Protein AF-A0A5J4G1T1-F1 (afdb_monomer_lite)

Radius of gyration: 17.65 Å; chains: 1; bounding box: 41×22×56 Å

Structure (mmCIF, N/CA/C/O backbone):
data_AF-A0A5J4G1T1-F1
#
_entry.id   AF-A0A5J4G1T1-F1
#
loop_
_atom_site.group_PDB
_atom_site.id
_atom_site.type_symbol
_atom_site.label_atom_id
_atom_site.label_alt_id
_atom_site.label_comp_id
_atom_site.label_asym_id
_atom_site.label_entity_id
_atom_site.label_seq_id
_atom_site.pdbx_PDB_ins_code
_atom_site.Cartn_x
_atom_site.Cartn_y
_atom_site.Cartn_z
_atom_site.occupancy
_atom_site.B_iso_or_equiv
_atom_site.auth_seq_id
_atom_site.auth_comp_id
_atom_site.auth_asym_id
_atom_site.auth_atom_id
_atom_site.pdbx_PDB_model_num
ATOM 1 N N . MET A 1 1 ? -25.540 15.517 37.727 1.00 46.72 1 MET A N 1
ATOM 2 C CA . MET A 1 1 ? -25.953 14.801 36.498 1.00 46.72 1 MET A CA 1
ATOM 3 C C . MET A 1 1 ? -25.220 15.425 35.321 1.00 46.72 1 MET A C 1
ATOM 5 O O . MET A 1 1 ? -25.323 16.630 35.171 1.00 46.72 1 MET A O 1
ATOM 9 N N . GLY A 1 2 ? -24.459 14.648 34.542 1.00 37.12 2 GLY A N 1
ATOM 10 C CA . GLY A 1 2 ? -23.768 15.159 33.347 1.00 37.12 2 GLY A CA 1
ATOM 11 C C . GLY A 1 2 ? -22.437 14.475 33.041 1.00 37.12 2 GLY A C 1
ATOM 12 O O . GLY A 1 2 ? -21.446 15.154 32.829 1.00 37.12 2 GLY A O 1
ATOM 13 N N . ASN A 1 3 ? -22.385 13.142 33.054 1.00 52.97 3 ASN A N 1
ATOM 14 C CA . ASN A 1 3 ? -21.172 12.404 32.703 1.00 52.97 3 ASN A CA 1
ATOM 15 C C . ASN A 1 3 ? -21.348 11.728 31.340 1.00 52.97 3 ASN A C 1
ATOM 17 O O . ASN A 1 3 ? -21.580 10.527 31.316 1.00 52.97 3 ASN A O 1
ATOM 21 N N . LYS A 1 4 ? -21.349 12.460 30.214 1.00 47.34 4 LYS A N 1
ATOM 22 C CA . LYS A 1 4 ? -21.418 11.833 28.875 1.00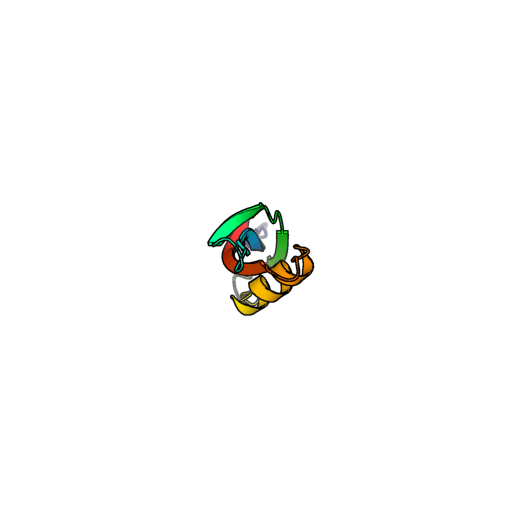 47.34 4 LYS A CA 1
ATOM 23 C C . LYS A 1 4 ? -20.742 12.674 27.797 1.00 47.34 4 LYS A C 1
ATOM 25 O O . LYS A 1 4 ? -21.378 13.439 27.088 1.00 47.34 4 LYS A O 1
ATOM 30 N N . GLY A 1 5 ? -19.451 12.432 27.636 1.00 42.66 5 GLY A N 1
ATOM 31 C CA . GLY A 1 5 ? -18.701 12.797 26.446 1.00 42.66 5 GLY A CA 1
ATOM 32 C C . GLY A 1 5 ? -17.574 11.797 26.249 1.00 42.66 5 GLY A C 1
ATOM 33 O O . GLY A 1 5 ? -16.411 12.151 26.379 1.00 42.66 5 GLY A O 1
ATOM 34 N N . SER A 1 6 ? -17.886 10.523 25.989 1.00 52.00 6 SER A N 1
ATOM 35 C CA . SER A 1 6 ? -16.864 9.614 25.458 1.00 52.00 6 SER A CA 1
ATOM 36 C C . SER A 1 6 ? -16.621 9.998 23.995 1.00 52.00 6 SER A C 1
ATOM 38 O O . SER A 1 6 ? -17.253 9.473 23.066 1.00 52.00 6 SER A O 1
ATOM 40 N N . HIS A 1 7 ? -15.736 10.978 23.796 1.00 59.00 7 HIS A N 1
ATOM 41 C CA . HIS A 1 7 ? -15.125 11.311 22.509 1.00 59.00 7 HIS A CA 1
ATOM 42 C C . HIS A 1 7 ? -14.156 10.175 22.140 1.00 59.00 7 HIS A C 1
ATOM 44 O O . HIS A 1 7 ? -12.939 10.326 22.173 1.00 59.00 7 HIS A O 1
ATOM 50 N N . GLY A 1 8 ? -14.696 8.975 21.903 1.00 66.56 8 GLY A N 1
ATOM 51 C CA . GLY A 1 8 ? -13.898 7.843 21.440 1.00 66.56 8 GLY A CA 1
ATOM 52 C C . GLY A 1 8 ? -13.212 8.209 20.127 1.00 66.56 8 GLY A C 1
ATOM 53 O O . GLY A 1 8 ? -13.828 8.837 19.262 1.00 66.56 8 GLY A O 1
ATOM 54 N N . LYS A 1 9 ? -11.937 7.844 20.012 1.00 83.06 9 LYS A N 1
ATOM 55 C CA . LYS A 1 9 ? -11.102 8.176 18.858 1.00 83.06 9 LYS A CA 1
ATOM 56 C C . LYS A 1 9 ? -11.617 7.449 17.616 1.00 83.06 9 LYS A C 1
ATOM 58 O O . LYS A 1 9 ? -12.052 6.300 17.705 1.00 83.06 9 LYS A O 1
ATOM 63 N N . ILE A 1 10 ? -11.551 8.104 16.462 1.00 87.69 10 ILE A N 1
ATOM 64 C CA . ILE A 1 10 ? -11.877 7.477 15.175 1.00 87.69 10 ILE A CA 1
ATOM 65 C C . ILE A 1 10 ? -10.590 6.926 14.572 1.00 87.69 10 ILE A C 1
ATOM 67 O O . ILE A 1 10 ? -9.624 7.679 14.445 1.00 87.69 10 ILE A O 1
ATOM 71 N N . LYS A 1 11 ? -10.592 5.649 14.186 1.00 90.19 11 LYS A N 1
ATOM 72 C CA . LYS A 1 11 ? -9.475 4.995 13.495 1.00 90.19 11 LYS A CA 1
ATOM 73 C C . LYS A 1 11 ? -9.650 5.101 11.982 1.00 90.19 11 LYS A C 1
ATOM 75 O O . LYS A 1 11 ? -10.761 4.953 11.467 1.00 90.19 11 LYS A O 1
ATOM 80 N N . TRP A 1 12 ? -8.547 5.364 11.299 1.00 93.44 12 TRP A N 1
ATOM 81 C CA . TRP A 1 12 ? -8.466 5.508 9.852 1.00 93.44 12 TRP A CA 1
ATOM 82 C C . T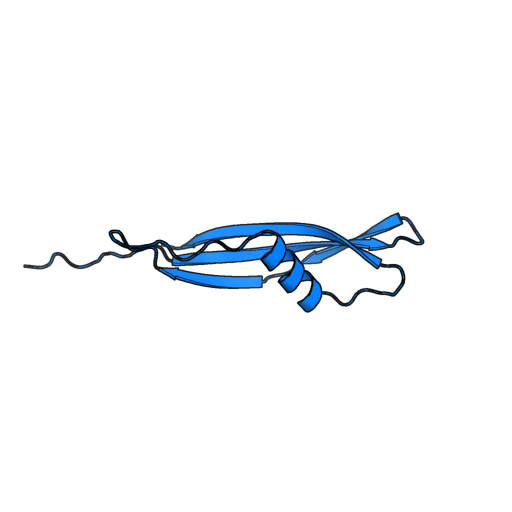RP A 1 12 ? -7.348 4.628 9.316 1.00 93.44 12 TRP A C 1
ATOM 84 O O . TRP A 1 12 ? -6.301 4.535 9.954 1.00 93.44 12 TRP A O 1
ATOM 94 N N . PHE A 1 13 ? -7.570 4.032 8.151 1.00 95.19 13 PHE A N 1
ATOM 95 C CA . PHE A 1 13 ? -6.549 3.391 7.329 1.00 95.19 13 PHE A CA 1
ATOM 96 C C . PHE A 1 13 ? -6.170 4.332 6.191 1.00 95.19 13 PHE A C 1
ATOM 98 O O . PHE A 1 13 ? -7.051 4.926 5.574 1.00 95.19 13 PHE A O 1
ATOM 105 N N . THR A 1 14 ? -4.879 4.479 5.918 1.00 95.81 14 THR A N 1
ATOM 106 C CA . THR A 1 14 ? -4.371 5.380 4.881 1.00 95.81 14 THR A CA 1
ATOM 107 C C . THR A 1 14 ? -3.336 4.692 4.019 1.00 95.81 14 THR A C 1
ATOM 109 O O . THR A 1 14 ? -2.443 4.046 4.559 1.00 95.81 14 THR A O 1
ATOM 112 N N . VAL A 1 15 ? -3.403 4.923 2.710 1.00 96.69 15 VAL A N 1
ATOM 113 C CA . VAL A 1 15 ? -2.328 4.619 1.757 1.00 96.69 15 VAL A CA 1
ATOM 114 C C . VAL A 1 15 ? -1.860 5.956 1.205 1.00 96.69 15 VAL A C 1
ATOM 116 O O . VAL A 1 15 ? -2.688 6.714 0.702 1.00 96.69 15 VAL A O 1
ATOM 119 N N . THR A 1 16 ? -0.571 6.263 1.363 1.00 96.06 16 THR A N 1
ATOM 120 C CA . THR A 1 16 ? -0.006 7.598 1.094 1.00 96.06 16 THR A CA 1
ATOM 121 C C . THR A 1 16 ? 0.886 7.649 -0.141 1.00 96.06 16 THR A C 1
ATOM 123 O O . THR A 1 16 ? 0.984 8.678 -0.805 1.00 96.06 16 THR A O 1
ATOM 126 N N . GLN A 1 17 ? 1.578 6.554 -0.447 1.00 96.69 17 GLN A N 1
ATOM 127 C CA . GLN A 1 17 ? 2.537 6.515 -1.546 1.00 96.69 17 GLN A CA 1
ATOM 128 C C . GLN A 1 17 ? 2.636 5.105 -2.112 1.00 96.69 17 GLN A C 1
ATOM 130 O O . GLN A 1 17 ? 2.649 4.133 -1.363 1.00 96.69 17 GLN A O 1
ATOM 135 N N . ILE A 1 18 ? 2.726 5.009 -3.433 1.00 97.62 18 ILE A N 1
ATOM 136 C CA . ILE A 1 18 ? 2.895 3.761 -4.172 1.00 97.62 18 ILE A CA 1
ATOM 137 C C . ILE A 1 18 ? 4.151 3.920 -5.025 1.00 97.62 18 ILE A C 1
ATOM 139 O O . ILE A 1 18 ? 4.260 4.866 -5.807 1.00 97.62 18 ILE A O 1
ATOM 143 N N . THR A 1 19 ? 5.116 3.020 -4.858 1.00 97.62 19 THR A N 1
ATOM 144 C CA . THR A 1 19 ? 6.347 2.994 -5.651 1.00 97.62 19 THR A CA 1
ATOM 145 C C . THR A 1 19 ? 6.199 1.990 -6.779 1.00 97.62 19 THR A C 1
ATOM 147 O O . THR A 1 19 ? 5.901 0.819 -6.549 1.00 97.62 19 THR A O 1
ATOM 150 N N . ILE A 1 20 ? 6.464 2.448 -7.999 1.00 97.75 20 ILE A N 1
ATOM 151 C CA . ILE A 1 20 ? 6.346 1.656 -9.219 1.00 97.75 20 ILE A CA 1
ATOM 152 C C . ILE A 1 20 ? 7.728 1.543 -9.856 1.00 97.75 20 ILE A C 1
ATOM 154 O O . ILE A 1 20 ? 8.418 2.550 -10.059 1.00 97.75 20 ILE A O 1
ATOM 158 N N . LEU A 1 21 ? 8.134 0.315 -10.162 1.00 98.00 21 LEU A N 1
ATOM 159 C CA . LEU A 1 21 ? 9.360 0.001 -10.880 1.00 98.00 21 LEU A CA 1
ATOM 160 C C . LEU A 1 21 ? 9.024 -0.292 -12.337 1.00 98.00 21 LEU A C 1
ATOM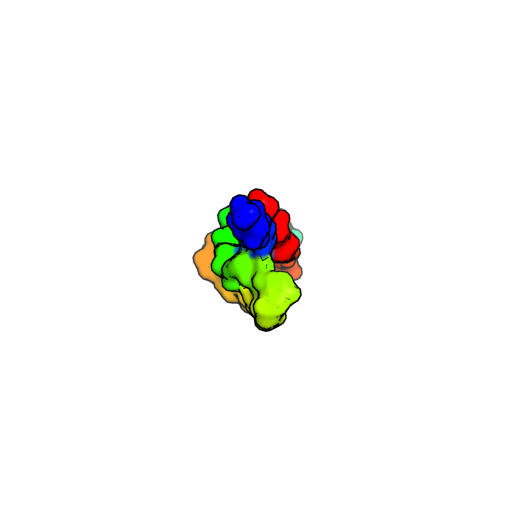 162 O O . LEU A 1 21 ? 8.209 -1.160 -12.625 1.00 98.00 21 LEU A O 1
ATOM 166 N N . ASN A 1 22 ? 9.699 0.392 -13.253 1.00 97.50 22 ASN A N 1
ATOM 167 C CA . ASN A 1 22 ? 9.743 -0.017 -14.644 1.00 97.50 22 ASN A CA 1
ATOM 168 C C . ASN A 1 22 ? 10.805 -1.116 -14.801 1.00 97.50 22 ASN A C 1
ATOM 170 O O . ASN A 1 22 ? 12.002 -0.855 -14.665 1.00 97.50 22 ASN A O 1
ATOM 174 N N . THR A 1 23 ? 10.380 -2.343 -15.080 1.00 96.50 23 THR A N 1
ATOM 175 C CA . THR A 1 23 ? 11.245 -3.529 -15.146 1.00 96.50 23 THR A CA 1
ATOM 176 C C . THR A 1 23 ? 12.136 -3.538 -16.391 1.00 96.50 23 THR A C 1
ATOM 178 O O . THR A 1 23 ? 13.218 -4.122 -16.363 1.00 96.50 23 THR A O 1
ATOM 181 N N . ALA A 1 24 ? 11.749 -2.830 -17.459 1.00 96.31 24 ALA A N 1
ATOM 182 C CA . ALA A 1 24 ? 12.554 -2.703 -18.674 1.00 96.31 24 ALA A CA 1
ATOM 183 C C . ALA A 1 24 ? 13.764 -1.766 -18.501 1.00 96.31 24 ALA A C 1
ATOM 185 O O . ALA A 1 24 ? 14.820 -1.995 -19.090 1.00 96.31 24 ALA A O 1
ATOM 186 N N . THR A 1 25 ? 13.628 -0.707 -17.699 1.00 96.50 25 THR A N 1
ATOM 187 C CA . THR A 1 25 ? 14.641 0.360 -17.554 1.00 96.50 25 THR A CA 1
ATOM 188 C C . THR A 1 25 ? 15.238 0.474 -16.152 1.00 96.50 25 THR A C 1
ATOM 190 O O . THR A 1 25 ? 16.192 1.225 -15.956 1.00 96.50 25 THR A O 1
ATOM 193 N N . ASN A 1 26 ? 14.694 -0.249 -15.170 1.00 96.31 26 ASN A N 1
ATOM 194 C CA . ASN A 1 26 ? 14.966 -0.089 -13.736 1.00 96.31 26 ASN A CA 1
ATOM 195 C C . ASN A 1 26 ? 14.693 1.325 -13.183 1.00 96.31 26 ASN A C 1
ATOM 197 O O . ASN A 1 26 ? 15.156 1.677 -12.094 1.00 96.31 26 ASN A O 1
ATOM 201 N N . ALA A 1 27 ? 13.931 2.148 -13.906 1.00 97.06 27 ALA A N 1
ATOM 202 C CA . ALA A 1 27 ? 13.512 3.455 -13.423 1.00 97.06 27 ALA A CA 1
ATOM 203 C C . ALA A 1 27 ? 12.389 3.309 -12.388 1.00 97.06 27 ALA A C 1
ATOM 205 O O . ALA A 1 27 ? 11.475 2.504 -12.560 1.00 97.06 27 ALA A O 1
ATOM 206 N N . ARG A 1 28 ? 12.436 4.116 -11.324 1.00 97.06 28 ARG A N 1
ATOM 207 C CA . ARG A 1 28 ? 11.371 4.182 -10.316 1.00 97.06 28 ARG A CA 1
ATOM 208 C C . ARG A 1 28 ? 10.567 5.461 -10.477 1.00 97.06 28 ARG A C 1
ATOM 210 O O . ARG A 1 28 ? 11.145 6.529 -10.678 1.00 97.06 28 ARG A O 1
ATOM 217 N N . ARG A 1 29 ? 9.250 5.350 -10.331 1.00 95.38 29 ARG A N 1
ATOM 218 C CA . ARG A 1 29 ? 8.343 6.487 -10.149 1.00 95.38 29 ARG A CA 1
ATOM 219 C C . ARG A 1 29 ? 7.479 6.277 -8.913 1.00 95.38 29 ARG A C 1
ATOM 221 O O . ARG A 1 29 ? 7.327 5.153 -8.440 1.00 95.38 29 ARG A O 1
ATOM 228 N N . TRP A 1 30 ? 6.917 7.366 -8.406 1.00 94.81 30 TRP A N 1
ATOM 229 C CA . TRP A 1 30 ? 6.051 7.347 -7.233 1.00 94.81 30 TRP A CA 1
ATOM 230 C C . TRP A 1 30 ? 4.718 7.995 -7.554 1.00 94.81 30 TRP A C 1
ATOM 232 O O . TRP A 1 30 ? 4.682 9.063 -8.161 1.00 94.81 30 TRP A O 1
ATOM 242 N N . GLU A 1 31 ? 3.650 7.368 -7.082 1.00 94.81 31 GLU A N 1
ATOM 243 C CA . GLU A 1 31 ? 2.302 7.917 -7.108 1.00 94.81 31 GLU A CA 1
ATOM 244 C C . GLU A 1 31 ? 1.868 8.236 -5.680 1.00 94.81 31 GLU A C 1
ATOM 246 O O . GLU A 1 31 ? 1.962 7.399 -4.780 1.00 94.81 31 GLU A O 1
ATOM 251 N N . ASN A 1 32 ? 1.398 9.463 -5.462 1.00 93.69 32 ASN A N 1
ATOM 252 C CA . ASN A 1 32 ? 0.864 9.867 -4.166 1.00 93.69 32 ASN A CA 1
ATOM 253 C C . ASN A 1 32 ? -0.603 9.443 -4.085 1.00 93.69 32 ASN A C 1
ATOM 255 O O . ASN A 1 32 ? -1.496 10.143 -4.573 1.00 93.69 32 ASN A O 1
ATOM 259 N N . ALA A 1 33 ? -0.852 8.300 -3.452 1.00 87.12 33 ALA A N 1
ATOM 260 C CA . ALA A 1 33 ? -2.197 7.927 -3.053 1.00 87.12 33 ALA A CA 1
ATOM 261 C C . ALA A 1 33 ? -2.601 8.835 -1.885 1.00 87.12 33 ALA A C 1
ATOM 263 O O . ALA A 1 33 ? -1.925 8.880 -0.875 1.00 87.12 33 ALA A O 1
ATOM 264 N N . ASN A 1 34 ? -3.679 9.606 -1.996 1.00 88.62 34 ASN A N 1
ATOM 265 C CA . ASN A 1 34 ? -4.232 10.331 -0.843 1.00 88.62 34 ASN A CA 1
ATOM 266 C C . ASN A 1 34 ? -5.450 9.571 -0.311 1.00 88.62 34 ASN A C 1
ATOM 268 O O . ASN A 1 34 ? -6.505 10.154 -0.057 1.00 88.62 34 ASN A O 1
ATOM 272 N N . TYR A 1 35 ? -5.318 8.247 -0.206 1.00 94.12 35 TYR A N 1
ATOM 273 C CA . TYR A 1 35 ? -6.409 7.376 0.199 1.00 94.12 35 TYR A CA 1
ATOM 274 C C . TYR A 1 35 ? -6.525 7.349 1.722 1.00 94.12 35 TYR A C 1
ATOM 276 O O . TYR A 1 35 ? -5.539 7.143 2.431 1.00 94.12 35 TYR A O 1
ATOM 284 N N . SER A 1 36 ? -7.745 7.531 2.225 1.00 93.94 36 SER A N 1
ATOM 285 C CA . SER A 1 36 ? -8.059 7.433 3.647 1.00 93.94 36 SER A CA 1
ATOM 286 C C . SER A 1 36 ? -9.460 6.866 3.837 1.00 93.94 36 SER A C 1
ATOM 288 O O . SER A 1 36 ? -10.443 7.449 3.380 1.00 93.94 36 SER A O 1
ATOM 290 N N . GLU A 1 37 ? -9.556 5.742 4.539 1.00 93.12 37 GLU A N 1
ATOM 291 C CA . GLU A 1 37 ? -10.807 5.052 4.839 1.00 93.12 37 GLU A CA 1
ATOM 292 C C . GLU A 1 37 ? -11.056 5.041 6.344 1.00 93.12 37 GLU A C 1
ATOM 294 O O . GLU A 1 37 ? -10.185 4.707 7.152 1.00 93.12 37 GLU A O 1
ATOM 299 N N . LYS A 1 38 ? -12.277 5.403 6.740 1.00 92.25 38 LYS A N 1
ATOM 300 C CA . LYS A 1 38 ? -12.694 5.386 8.140 1.00 92.25 38 LYS A CA 1
ATOM 301 C C . LYS A 1 38 ? -13.052 3.960 8.554 1.00 92.25 38 LYS A C 1
ATOM 303 O O . LYS A 1 38 ? -14.055 3.432 8.089 1.00 92.25 38 LYS A O 1
ATOM 308 N N . LEU A 1 39 ? -12.306 3.396 9.502 1.00 89.44 39 LEU A N 1
ATOM 309 C CA . LEU A 1 39 ? -12.547 2.041 10.017 1.00 89.44 39 LEU A CA 1
ATOM 310 C C . LEU A 1 39 ? -13.622 2.008 11.106 1.00 89.44 39 LEU A C 1
ATOM 312 O O . LEU A 1 39 ? -14.339 1.027 11.263 1.00 89.44 39 LEU A O 1
ATOM 316 N N . GLY A 1 40 ? -13.770 3.100 11.858 1.00 85.62 40 GLY A N 1
ATOM 317 C CA . GLY A 1 40 ? -14.810 3.215 12.876 1.00 85.62 40 GLY A CA 1
ATOM 318 C C . GLY A 1 40 ? -14.352 3.944 14.128 1.00 85.62 40 GLY A C 1
ATOM 319 O O . GLY A 1 40 ? -13.307 4.596 14.156 1.00 85.62 40 GLY A O 1
ATOM 320 N N . LYS A 1 41 ? -15.179 3.874 15.172 1.00 84.31 41 LYS A N 1
ATOM 321 C CA . LYS A 1 41 ? -14.885 4.453 16.487 1.00 84.31 41 LYS A CA 1
ATOM 322 C C . LYS A 1 41 ? -14.286 3.371 17.374 1.00 84.31 41 LYS A C 1
ATOM 324 O O . LYS A 1 41 ? -14.863 2.297 17.454 1.00 84.31 41 LYS A O 1
ATOM 329 N N . ILE A 1 42 ? -13.194 3.679 18.066 1.00 82.00 42 ILE A N 1
ATOM 330 C CA . ILE A 1 42 ? -12.596 2.805 19.079 1.00 82.00 42 ILE A CA 1
ATOM 331 C C . ILE A 1 42 ? -13.422 2.959 20.372 1.00 82.00 42 ILE A C 1
ATOM 333 O O . ILE A 1 42 ? -13.402 4.047 20.969 1.00 82.00 42 ILE A O 1
ATOM 337 N N . PRO A 1 43 ? -14.219 1.951 20.783 1.00 72.75 43 PRO A N 1
ATOM 338 C CA . PRO A 1 43 ? -14.996 2.022 22.014 1.00 72.75 43 PRO A CA 1
ATOM 339 C C . PRO A 1 43 ? -14.103 1.750 23.235 1.00 72.75 43 PRO A C 1
ATOM 341 O O . PRO A 1 43 ? -13.121 1.026 23.151 1.00 72.75 43 PRO A O 1
ATOM 344 N N . SER A 1 44 ? -14.449 2.311 24.398 1.00 72.06 44 SER A N 1
ATOM 345 C CA . SER A 1 44 ? -13.724 2.050 25.657 1.00 72.06 44 SER A CA 1
ATOM 346 C C . SER A 1 44 ? -13.999 0.659 26.241 1.00 72.06 44 SER A C 1
ATOM 348 O O . SER A 1 44 ? -13.217 0.158 27.038 1.00 72.06 44 SER A O 1
ATOM 350 N N . HIS A 1 45 ? -15.130 0.061 25.867 1.00 63.53 45 HIS A N 1
ATOM 351 C CA . HIS A 1 45 ? -15.517 -1.309 26.183 1.00 63.53 45 HIS A CA 1
ATOM 352 C C . HIS A 1 45 ? -16.175 -1.893 24.928 1.00 63.53 45 HIS A C 1
ATOM 354 O O . HIS A 1 45 ? -17.170 -1.344 24.453 1.00 63.53 45 HIS A O 1
ATOM 360 N N . GLY A 1 46 ? -15.601 -2.956 24.371 1.00 69.44 46 GLY A N 1
ATOM 361 C CA . GLY A 1 46 ? -16.028 -3.571 23.112 1.00 69.44 46 GLY A CA 1
ATOM 362 C C . GLY A 1 46 ? -14.830 -3.949 22.243 1.00 69.44 46 GLY A C 1
ATOM 363 O O . GLY A 1 46 ? -13.688 -3.799 22.672 1.00 69.44 46 GLY A O 1
ATOM 364 N N . ASN A 1 47 ? -15.101 -4.417 21.028 1.00 70.50 47 ASN A N 1
ATOM 365 C CA . ASN A 1 47 ? -14.055 -4.704 20.051 1.00 70.50 47 ASN A CA 1
ATOM 366 C C . ASN A 1 47 ? -13.632 -3.403 19.358 1.00 70.50 47 ASN A C 1
ATOM 368 O O . ASN A 1 47 ? -14.482 -2.586 18.988 1.00 70.50 47 ASN A O 1
ATOM 372 N N . GLU A 1 48 ? -12.326 -3.197 19.207 1.00 77.06 48 GLU A N 1
ATOM 373 C CA . GLU A 1 48 ? -11.804 -2.133 18.349 1.00 77.06 48 GLU A CA 1
ATOM 374 C C . GLU A 1 48 ? -12.189 -2.409 16.882 1.00 77.06 48 GLU A C 1
ATOM 376 O O . GLU A 1 48 ? -12.371 -3.571 16.521 1.00 77.06 48 GLU A O 1
ATOM 381 N N . PRO A 1 49 ? -12.357 -1.375 16.033 1.00 82.12 49 PRO A N 1
ATOM 382 C CA . PRO A 1 49 ? -12.525 -1.590 14.599 1.00 82.12 49 PRO A CA 1
ATOM 383 C C . PRO A 1 49 ? -11.310 -2.331 14.027 1.00 82.12 49 PRO A C 1
ATOM 385 O O . PRO A 1 49 ? -10.176 -2.013 14.396 1.00 82.12 49 PRO A O 1
ATOM 388 N N . ASP A 1 50 ? -11.570 -3.282 13.128 1.00 84.12 50 ASP A N 1
ATOM 389 C CA . ASP A 1 50 ? -10.549 -4.166 12.565 1.00 84.12 50 ASP A CA 1
ATOM 390 C C . ASP A 1 50 ? -9.450 -3.385 11.846 1.00 84.12 50 ASP A C 1
ATOM 392 O O . ASP A 1 50 ? -9.716 -2.451 11.082 1.00 84.12 50 ASP A O 1
ATOM 396 N N . ASP A 1 51 ? -8.208 -3.810 12.065 1.00 85.69 51 ASP A N 1
ATOM 397 C CA . ASP A 1 51 ? -7.064 -3.243 11.372 1.00 85.69 51 ASP A CA 1
ATOM 398 C C . ASP A 1 51 ? -6.918 -3.808 9.972 1.00 85.69 51 ASP A C 1
ATOM 400 O O . ASP A 1 51 ? -6.813 -5.013 9.758 1.00 85.69 51 ASP A O 1
ATOM 404 N N . ARG A 1 52 ? -6.864 -2.885 9.012 1.00 92.12 52 ARG A N 1
ATOM 405 C CA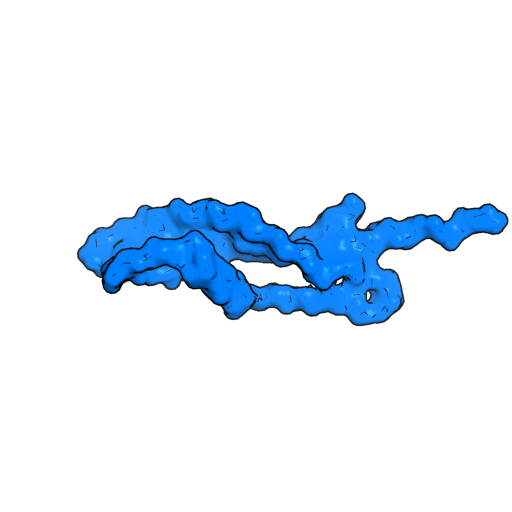 . ARG A 1 52 ? -6.461 -3.180 7.640 1.00 92.12 52 ARG A CA 1
ATOM 406 C C . ARG A 1 52 ? -5.002 -3.615 7.590 1.00 92.12 52 ARG A C 1
ATOM 408 O O . ARG A 1 52 ? -4.172 -3.151 8.370 1.00 92.12 52 ARG A O 1
ATOM 415 N N . THR A 1 53 ? -4.714 -4.488 6.646 1.00 93.69 53 THR A N 1
ATOM 416 C CA . THR A 1 53 ? -3.432 -5.164 6.480 1.00 93.69 53 THR A CA 1
ATOM 417 C C . THR A 1 53 ? -2.668 -4.634 5.266 1.00 93.69 53 THR A C 1
ATOM 419 O O . THR A 1 53 ? -3.188 -3.842 4.480 1.00 93.69 53 THR A O 1
ATOM 422 N N . GLN A 1 54 ? -1.444 -5.134 5.072 1.00 93.19 54 GLN A N 1
ATOM 423 C CA . GLN A 1 54 ? -0.677 -4.943 3.837 1.00 93.19 54 GLN A CA 1
ATOM 424 C C . GLN A 1 54 ? -1.481 -5.366 2.594 1.00 93.19 54 GLN A C 1
ATOM 426 O O . GLN A 1 54 ? -1.484 -4.645 1.604 1.00 93.19 54 GLN A O 1
ATOM 431 N N . ALA A 1 55 ? -2.216 -6.482 2.659 1.00 94.81 55 ALA A N 1
ATOM 432 C CA . ALA A 1 55 ? -3.005 -6.976 1.528 1.00 94.81 55 ALA A CA 1
ATOM 433 C C . ALA A 1 55 ? -4.148 -6.014 1.149 1.00 94.81 55 ALA A C 1
ATOM 435 O O . ALA A 1 55 ? -4.489 -5.865 -0.023 1.00 94.81 55 ALA A O 1
ATOM 436 N N . ASP A 1 56 ? -4.728 -5.312 2.129 1.00 96.00 56 ASP A N 1
ATOM 437 C CA . ASP A 1 56 ? -5.697 -4.250 1.849 1.00 96.00 56 ASP A CA 1
ATOM 438 C C . ASP A 1 56 ? -5.032 -3.054 1.150 1.00 96.00 56 ASP A C 1
ATOM 440 O O . ASP A 1 56 ? -5.636 -2.461 0.256 1.00 96.00 56 ASP A O 1
ATOM 444 N N . ALA A 1 57 ? -3.799 -2.706 1.538 1.00 95.88 57 ALA A N 1
ATOM 445 C CA . ALA A 1 57 ? -3.029 -1.638 0.904 1.00 95.88 57 ALA A CA 1
ATOM 446 C C . ALA A 1 57 ? -2.657 -1.980 -0.544 1.00 95.88 57 ALA A C 1
ATOM 448 O O . ALA A 1 57 ? -2.755 -1.112 -1.406 1.00 95.88 57 ALA A O 1
ATOM 449 N N . GLU A 1 58 ? -2.295 -3.236 -0.814 1.00 96.06 58 GLU A N 1
ATOM 450 C CA . GLU A 1 58 ? -2.034 -3.765 -2.160 1.00 96.06 58 GLU A CA 1
ATOM 451 C C . GLU A 1 58 ? -3.264 -3.652 -3.053 1.00 96.06 58 GLU A C 1
ATOM 453 O O . GLU A 1 58 ? -3.187 -3.030 -4.110 1.00 96.06 58 GLU A O 1
ATO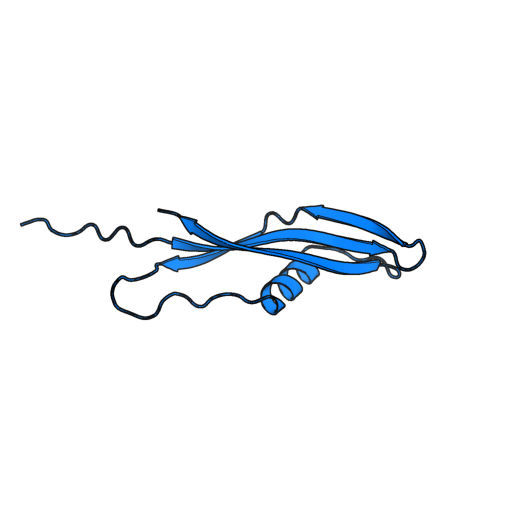M 458 N N . ARG A 1 59 ? -4.426 -4.119 -2.579 1.00 96.06 59 ARG A N 1
ATOM 459 C CA . ARG A 1 59 ? -5.687 -3.976 -3.319 1.00 96.06 59 ARG A CA 1
ATOM 460 C C . ARG A 1 59 ? -6.008 -2.512 -3.627 1.00 96.06 59 ARG A C 1
ATOM 462 O O . ARG A 1 59 ? -6.377 -2.180 -4.748 1.00 96.06 59 ARG A O 1
ATOM 469 N N . VAL A 1 60 ? -5.868 -1.624 -2.639 1.00 94.88 60 VAL A N 1
ATOM 470 C CA . VAL A 1 60 ? -6.088 -0.185 -2.850 1.00 94.88 60 VAL A CA 1
ATOM 471 C C . VAL A 1 60 ? -5.096 0.372 -3.867 1.00 94.88 60 VAL A C 1
ATOM 473 O O . VAL A 1 60 ? -5.496 1.152 -4.724 1.00 94.88 60 VAL A O 1
ATOM 476 N N . ALA A 1 61 ? -3.822 -0.012 -3.797 1.00 95.38 61 ALA A N 1
ATOM 477 C CA . ALA A 1 61 ? -2.808 0.467 -4.722 1.00 95.38 61 ALA A CA 1
ATOM 478 C C . ALA A 1 61 ? -3.104 0.036 -6.164 1.00 95.38 61 ALA A C 1
ATOM 480 O O . ALA A 1 61 ? -3.056 0.882 -7.055 1.00 95.38 61 ALA A O 1
ATOM 481 N N . GLU A 1 62 ? -3.488 -1.223 -6.381 1.00 94.00 62 GLU A N 1
ATOM 482 C CA . GLU A 1 62 ? -3.907 -1.751 -7.687 1.00 94.00 62 GLU A CA 1
ATOM 483 C C . GLU A 1 62 ? -5.118 -1.006 -8.270 1.00 94.00 62 GLU A C 1
ATOM 485 O O . GLU A 1 62 ? -5.184 -0.782 -9.477 1.00 94.00 62 GLU A O 1
ATOM 490 N N . GLU A 1 63 ? -6.060 -0.575 -7.426 1.00 93.12 63 GLU A N 1
ATOM 491 C CA . GLU A 1 63 ? -7.203 0.246 -7.847 1.00 93.12 63 GLU A CA 1
ATOM 492 C C . GLU A 1 63 ? -6.805 1.705 -8.161 1.00 93.12 63 GLU A C 1
ATOM 494 O O . GLU A 1 63 ? -7.491 2.384 -8.928 1.00 93.12 63 GLU A O 1
ATOM 499 N N . TYR A 1 64 ? -5.713 2.207 -7.571 1.00 91.44 64 TYR A N 1
ATOM 500 C CA . TYR A 1 64 ? -5.322 3.619 -7.635 1.00 91.44 64 TYR A CA 1
ATOM 501 C C . TYR A 1 64 ? -4.358 3.952 -8.778 1.00 91.44 64 TYR A C 1
ATOM 503 O O . TYR A 1 64 ? -4.324 5.098 -9.234 1.00 91.44 64 TYR A O 1
ATOM 511 N N . VAL A 1 65 ? -3.547 2.990 -9.226 1.00 92.81 65 VAL A N 1
ATOM 512 C CA . VAL A 1 65 ? -2.529 3.219 -10.260 1.00 92.81 65 VAL A CA 1
ATOM 513 C C . VAL A 1 65 ? -2.814 2.409 -11.515 1.00 92.81 65 VAL A C 1
ATOM 515 O O . VAL A 1 65 ? -3.161 1.236 -11.466 1.00 92.81 65 VAL A O 1
ATOM 518 N N . ILE A 1 66 ? -2.606 3.033 -12.672 1.00 93.12 66 ILE A N 1
ATOM 519 C CA . ILE A 1 66 ? -2.596 2.328 -13.954 1.00 93.12 66 ILE A CA 1
ATOM 520 C C . ILE A 1 66 ? -1.141 1.986 -14.269 1.00 93.12 66 ILE A C 1
ATOM 522 O O . ILE A 1 66 ? -0.308 2.883 -14.448 1.00 93.12 66 ILE A O 1
ATOM 526 N N . LEU A 1 67 ? -0.841 0.691 -14.312 1.00 93.75 67 LEU A N 1
ATOM 527 C CA . LEU A 1 67 ? 0.476 0.174 -14.671 1.00 93.75 67 LEU A CA 1
ATOM 528 C C . LEU A 1 67 ? 0.595 0.016 -16.187 1.00 93.75 67 LEU A C 1
ATOM 530 O O . LEU A 1 67 ? -0.355 -0.366 -16.874 1.00 93.75 67 LEU A O 1
ATOM 534 N N . ARG A 1 68 ? 1.784 0.304 -16.713 1.00 94.25 68 ARG A N 1
ATOM 535 C CA . ARG A 1 68 ? 2.181 -0.107 -18.062 1.00 94.25 68 ARG A CA 1
ATOM 536 C C . ARG A 1 68 ? 2.601 -1.579 -18.056 1.00 94.25 68 ARG A C 1
ATOM 538 O O . ARG A 1 68 ? 2.868 -2.155 -17.008 1.00 94.25 68 ARG A O 1
ATOM 545 N N . ASN A 1 69 ? 2.703 -2.176 -19.242 1.00 93.62 69 ASN A N 1
ATOM 546 C CA . ASN A 1 69 ? 3.061 -3.594 -19.401 1.00 93.62 69 ASN A CA 1
ATOM 547 C C . ASN A 1 69 ? 4.437 -3.963 -18.814 1.00 93.62 69 ASN A C 1
ATOM 549 O O . ASN A 1 69 ? 4.690 -5.133 -18.549 1.00 93.62 69 ASN A O 1
ATOM 553 N N . ASP A 1 70 ? 5.328 -2.987 -18.664 1.00 96.31 70 ASP A N 1
ATOM 554 C CA . ASP A 1 70 ? 6.680 -3.121 -18.128 1.00 96.31 70 ASP A CA 1
ATOM 555 C C . ASP A 1 70 ? 6.817 -2.508 -16.727 1.00 96.31 70 ASP A C 1
ATOM 557 O O . ASP A 1 70 ? 7.919 -2.156 -16.314 1.00 96.31 70 ASP A O 1
ATOM 561 N N . GLU A 1 71 ? 5.714 -2.346 -15.995 1.00 97.12 71 GLU A N 1
ATOM 562 C CA . GLU A 1 71 ? 5.701 -1.756 -14.660 1.00 97.12 71 GLU A CA 1
ATOM 563 C C . GLU A 1 71 ? 5.097 -2.696 -13.617 1.00 97.12 71 GLU A C 1
ATOM 565 O O . GLU A 1 71 ? 4.118 -3.392 -13.873 1.00 97.12 71 GLU A O 1
ATOM 570 N N . GLU A 1 72 ? 5.655 -2.658 -12.410 1.00 96.81 72 GLU A N 1
ATOM 571 C CA . GLU A 1 72 ? 5.138 -3.374 -11.245 1.00 96.81 72 GLU A CA 1
ATOM 572 C C . GLU A 1 72 ? 5.181 -2.489 -9.995 1.00 96.81 72 GLU A C 1
ATOM 574 O O . GLU A 1 72 ? 6.044 -1.614 -9.855 1.00 96.81 72 GLU A O 1
ATOM 579 N N . ILE A 1 73 ? 4.237 -2.703 -9.077 1.00 96.88 73 ILE A N 1
ATOM 580 C CA . ILE A 1 73 ? 4.269 -2.079 -7.752 1.00 96.88 73 ILE A CA 1
ATOM 581 C C . ILE A 1 73 ? 5.295 -2.837 -6.913 1.00 96.88 73 ILE A C 1
ATOM 583 O O . ILE A 1 73 ? 5.215 -4.054 -6.786 1.00 96.88 73 ILE A O 1
ATOM 587 N N . VAL A 1 74 ? 6.249 -2.113 -6.331 1.00 97.06 74 VAL A N 1
ATOM 588 C CA . VAL A 1 74 ? 7.339 -2.713 -5.538 1.00 97.06 74 VAL A CA 1
ATOM 589 C C . VAL A 1 74 ? 7.325 -2.301 -4.075 1.00 97.06 74 VAL A C 1
ATOM 591 O O . VAL A 1 74 ? 7.993 -2.931 -3.261 1.00 97.06 74 VAL A O 1
ATOM 594 N N . ASP A 1 75 ? 6.608 -1.230 -3.740 1.00 97.06 75 ASP A N 1
ATOM 595 C CA . ASP A 1 75 ? 6.465 -0.763 -2.366 1.00 97.06 7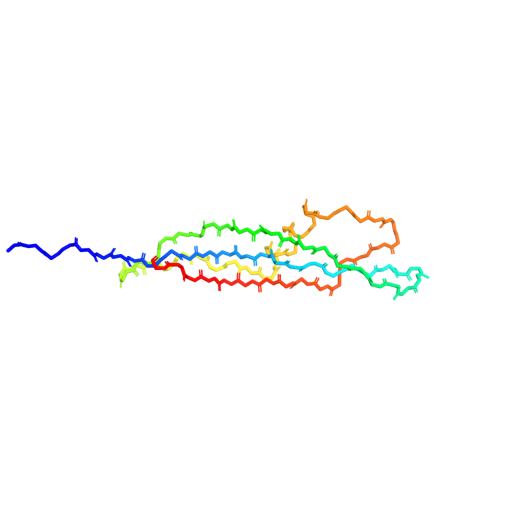5 ASP A CA 1
ATOM 596 C C . ASP A 1 75 ? 5.203 0.091 -2.213 1.00 97.06 75 ASP A C 1
ATOM 598 O O . ASP A 1 75 ? 4.798 0.801 -3.139 1.00 97.06 75 ASP A O 1
ATOM 602 N N . ILE A 1 76 ? 4.589 0.023 -1.034 1.00 97.62 76 ILE A N 1
ATOM 603 C CA . ILE A 1 76 ? 3.371 0.754 -0.690 1.00 97.62 76 ILE A CA 1
ATOM 604 C C . ILE A 1 76 ? 3.537 1.298 0.721 1.00 97.62 76 ILE A C 1
ATOM 606 O O . ILE A 1 76 ? 3.641 0.546 1.689 1.00 97.62 76 ILE A O 1
ATOM 610 N N . VAL A 1 77 ? 3.489 2.619 0.851 1.00 96.94 77 VAL A N 1
ATOM 611 C CA . VAL A 1 77 ? 3.480 3.290 2.148 1.00 96.94 77 VAL A CA 1
ATOM 612 C C . VAL A 1 77 ? 2.036 3.425 2.610 1.00 96.94 77 VAL A C 1
ATOM 614 O O . VAL A 1 77 ? 1.233 4.137 2.000 1.00 96.94 77 VAL A O 1
ATOM 617 N N . TRP A 1 78 ? 1.713 2.753 3.710 1.00 96.25 78 TRP A N 1
ATOM 618 C CA . TRP A 1 78 ? 0.400 2.780 4.342 1.00 96.25 78 TRP A CA 1
ATOM 619 C C . TRP A 1 78 ? 0.523 2.794 5.867 1.00 96.25 78 TRP A C 1
ATOM 621 O O . TRP A 1 78 ? 1.600 2.614 6.435 1.00 96.25 78 TRP A O 1
ATOM 631 N N . GLY A 1 79 ? -0.595 3.024 6.545 1.00 94.88 79 GLY A N 1
ATOM 632 C CA . GLY A 1 79 ? -0.661 2.931 7.995 1.00 94.88 79 GLY A CA 1
ATOM 633 C C . GLY A 1 79 ? -2.047 3.223 8.542 1.00 94.88 79 GLY A C 1
ATOM 634 O O . GLY A 1 79 ? -3.020 3.376 7.800 1.00 94.88 79 GLY A O 1
ATOM 635 N N . HIS A 1 80 ? -2.119 3.346 9.864 1.00 93.31 80 HIS A N 1
ATOM 636 C CA . HIS A 1 80 ? -3.332 3.748 10.563 1.00 93.31 80 HIS A CA 1
ATOM 637 C C . HIS A 1 80 ? -3.077 4.965 11.430 1.00 93.31 80 HIS A C 1
ATOM 639 O O . HIS A 1 80 ? -2.004 5.135 12.009 1.00 93.31 80 HIS A O 1
ATOM 645 N N . HIS A 1 81 ? -4.096 5.799 11.583 1.00 89.94 81 HIS A N 1
ATOM 646 C CA . HIS A 1 81 ? -4.039 6.904 12.528 1.00 89.94 81 HIS A CA 1
ATOM 647 C C . HIS A 1 81 ? -5.368 7.082 13.254 1.00 89.94 81 HIS A C 1
ATOM 649 O O . HIS A 1 81 ? -6.436 6.694 12.777 1.00 89.94 81 HIS A O 1
ATOM 655 N N . THR A 1 82 ? -5.299 7.687 14.440 1.00 88.62 82 THR A N 1
ATOM 656 C CA . THR A 1 82 ? -6.487 8.013 15.229 1.00 88.62 82 THR A CA 1
ATOM 657 C C . THR A 1 82 ? -6.706 9.514 15.272 1.00 88.62 82 THR A C 1
ATOM 659 O O . THR A 1 82 ? -5.818 10.247 15.710 1.00 88.62 82 THR A O 1
ATOM 662 N N . LYS A 1 83 ? -7.899 9.971 14.892 1.00 79.06 83 LYS A N 1
ATOM 663 C CA . LYS A 1 83 ? -8.313 11.371 15.036 1.00 79.06 83 LYS A CA 1
ATOM 664 C C . LYS A 1 83 ? -9.159 11.530 16.304 1.00 79.06 83 LYS A C 1
ATOM 666 O O . LYS A 1 83 ? -10.032 10.696 16.565 1.00 79.06 83 LYS A O 1
ATOM 671 N N . LYS A 1 84 ? -8.835 12.549 17.107 1.00 63.97 84 LYS A N 1
ATOM 672 C CA . LYS A 1 84 ? -9.555 12.927 18.336 1.00 63.97 84 LYS A CA 1
ATOM 673 C C . LYS A 1 84 ? -10.765 13.800 18.025 1.00 63.97 84 LYS A C 1
ATOM 675 O O . LYS A 1 84 ? -10.685 14.556 17.032 1.00 63.97 84 LYS A O 1
#

Sequence (84 aa):
MGNKGSHGKIKWFTVTQITILNTATNARRWENANYSEKLGKIPSHGNEPDDRTQADAERVAEEYVILRNDEEIVDIVWGHHTKK

Foldseek 3Di:
DDPDDPPFWWKKKAWAKWWKAQQVPRDIDMDGGRDIDTQGGQDPDDDGRDDDDPVNQVVVVVVVDDDDPRMDTDDIDIDMDIDD

Secondary structure (DSSP, 8-state):
-------PPEEEEEEEEEEEEETTT--EEEE---EEEEEEE--SSSPPPPPP-HHHHHHHHHHH----TTEEEEEEEEEEEEE-

pLDDT: mean 87.26, std 14.44, range [37.12, 98.0]

Organism: NCBI:txid2494560